Protein AF-X1NAB4-F1 (afdb_monomer)

Mean predicted aligned error: 14.61 Å

Sequence (176 aa):
MEGLAKGVTATNEPQRIECGAPDFLVTKGAPQVGYMEAKDVGKSLDEAEKSEQLKRYLGSLPNIILTDYLEFRWYVDGEHRFSARLGTPTKDGKIKRDKAGVQAVVDLLNDFLAHKAEAVGTPRELAKRMARLAHRLRDLVTSAIQKELNLPSLGNLYKAFCDTLVPDLTTEQFAD

Organism: NCBI:txid412755

Nearest PDB structures (foldseek):
  7lo5-assembly1_B  TM=5.561E-01  e=8.176E-06  Deinococcus wulumuqiensis
  7lo5-assembly1_D  TM=5.083E-01  e=3.200E-05  Deinococcus wulumuqiensis
  3noy-assembly2_D  TM=3.674E-01  e=2.720E+00  Aquifex aeolicus
  8wjl-assembly1_B  TM=2.187E-01  e=9.404E+00  Saccharomyces cerevisiae S288C

Structure (mmCIF, N/CA/C/O backbone):
data_AF-X1NAB4-F1
#
_entry.id   AF-X1NAB4-F1
#
loop_
_atom_site.group_PDB
_atom_site.id
_atom_site.type_symbol
_atom_site.label_atom_id
_atom_site.label_alt_id
_atom_site.label_comp_id
_atom_site.label_asym_id
_atom_site.label_entity_id
_atom_site.label_seq_id
_atom_site.pdbx_PDB_ins_code
_atom_site.Cartn_x
_atom_site.Cartn_y
_atom_site.Cartn_z
_atom_site.occupancy
_atom_site.B_iso_or_equiv
_atom_site.auth_seq_id
_atom_site.auth_comp_id
_atom_site.auth_asym_id
_atom_site.auth_atom_id
_atom_site.pdbx_PDB_model_num
ATOM 1 N N . MET A 1 1 ? -3.762 -7.928 -12.209 1.00 64.88 1 MET A N 1
ATOM 2 C CA . MET A 1 1 ? -4.372 -8.098 -10.875 1.00 64.88 1 MET A CA 1
ATOM 3 C C . MET A 1 1 ? -5.738 -8.770 -10.966 1.00 64.88 1 MET A C 1
ATOM 5 O O . MET A 1 1 ? -5.881 -9.844 -10.409 1.00 64.88 1 MET A O 1
ATOM 9 N N . GLU A 1 2 ? -6.707 -8.221 -11.704 1.00 68.44 2 GLU A N 1
ATOM 10 C CA . GLU A 1 2 ? -8.076 -8.783 -11.790 1.00 68.44 2 GLU A CA 1
ATOM 11 C C . GLU A 1 2 ? -8.140 -10.222 -12.337 1.00 68.44 2 GLU A C 1
ATOM 13 O O . GLU A 1 2 ? -8.979 -11.013 -11.924 1.00 68.44 2 GLU A O 1
ATOM 18 N N . GLY A 1 3 ? -7.195 -10.611 -13.198 1.00 73.75 3 GLY A N 1
ATOM 19 C CA . GLY A 1 3 ? -7.072 -11.992 -13.682 1.00 73.75 3 GLY A CA 1
ATOM 20 C C . GLY A 1 3 ? -6.493 -13.001 -12.677 1.00 73.75 3 GLY A C 1
ATOM 21 O O . GLY A 1 3 ? -6.453 -14.185 -12.994 1.00 73.75 3 GLY A O 1
ATOM 22 N N . LEU A 1 4 ? -6.022 -12.569 -11.498 1.00 71.12 4 LEU A N 1
ATOM 23 C CA . LEU A 1 4 ? -5.380 -13.455 -10.511 1.00 71.12 4 LEU A CA 1
ATOM 24 C C . LEU A 1 4 ? -6.388 -14.201 -9.630 1.00 71.12 4 LEU A C 1
ATOM 26 O O . LEU A 1 4 ? -6.110 -15.307 -9.175 1.00 71.12 4 LEU A O 1
ATOM 30 N N . ALA A 1 5 ? -7.567 -13.624 -9.388 1.00 73.94 5 ALA A N 1
ATOM 31 C CA . ALA A 1 5 ? -8.610 -14.264 -8.599 1.00 73.94 5 ALA A CA 1
ATOM 32 C C . ALA A 1 5 ? -10.004 -13.785 -9.019 1.00 73.94 5 ALA A C 1
ATOM 34 O O . ALA A 1 5 ? -10.206 -12.623 -9.361 1.00 73.94 5 ALA A O 1
ATOM 35 N N . LYS A 1 6 ? -10.996 -14.681 -8.939 1.00 78.12 6 LYS A N 1
ATOM 36 C CA . LYS A 1 6 ? -12.396 -14.330 -9.218 1.00 78.12 6 LYS A CA 1
ATOM 37 C C . LYS A 1 6 ? -12.897 -13.261 -8.242 1.00 78.12 6 LYS A C 1
ATOM 39 O O . LYS A 1 6 ? -12.665 -13.362 -7.037 1.00 78.12 6 LYS A O 1
ATOM 44 N N . GLY A 1 7 ? -13.634 -12.287 -8.776 1.00 77.75 7 GLY A N 1
ATOM 45 C CA . GLY A 1 7 ? -14.282 -11.226 -8.003 1.00 77.75 7 GLY A CA 1
ATOM 46 C C . GLY A 1 7 ? -13.361 -10.078 -7.590 1.00 77.75 7 GLY A C 1
ATOM 47 O O . GLY A 1 7 ? -13.813 -9.213 -6.849 1.00 77.75 7 GLY A O 1
ATOM 48 N N . VAL A 1 8 ? -12.101 -10.055 -8.035 1.00 79.88 8 VAL A N 1
ATOM 49 C CA . VAL A 1 8 ? -11.207 -8.916 -7.797 1.00 79.88 8 VAL A CA 1
ATOM 50 C C . VAL A 1 8 ? -11.574 -7.767 -8.728 1.00 79.88 8 VAL A C 1
ATOM 52 O O . VAL A 1 8 ? -11.655 -7.974 -9.934 1.00 79.88 8 VAL A O 1
ATOM 55 N N . THR A 1 9 ? -11.759 -6.576 -8.165 1.00 82.38 9 THR A N 1
ATOM 56 C CA . THR A 1 9 ? -11.980 -5.334 -8.919 1.00 82.38 9 THR A CA 1
ATOM 57 C C . THR A 1 9 ? -10.980 -4.287 -8.451 1.00 82.38 9 THR A C 1
ATOM 59 O O . THR A 1 9 ? -10.841 -4.075 -7.242 1.00 82.38 9 THR A O 1
ATOM 62 N N . ALA A 1 10 ? -10.288 -3.647 -9.394 1.00 81.94 10 ALA A N 1
ATOM 63 C CA . ALA A 1 10 ? -9.423 -2.502 -9.129 1.00 81.94 10 ALA A CA 1
ATOM 64 C C . ALA A 1 10 ? -10.102 -1.224 -9.640 1.00 81.94 10 ALA A C 1
ATOM 66 O O . ALA A 1 10 ? -10.124 -0.944 -10.837 1.00 81.94 10 ALA A O 1
ATOM 67 N N . THR A 1 11 ? -10.671 -0.445 -8.725 1.00 81.56 11 THR A N 1
ATOM 68 C CA . THR A 1 11 ? -11.355 0.808 -9.054 1.00 81.56 11 THR A CA 1
ATOM 69 C C . THR A 1 11 ? -10.337 1.941 -9.110 1.00 81.56 11 THR A C 1
ATOM 71 O O . THR A 1 11 ? -9.724 2.246 -8.088 1.00 81.56 11 THR A O 1
ATOM 74 N N . ASN A 1 12 ? -10.165 2.546 -10.288 1.00 72.12 12 ASN A N 1
ATOM 75 C CA . ASN A 1 12 ? -9.338 3.741 -10.481 1.00 72.12 12 ASN A CA 1
ATOM 76 C C . ASN A 1 12 ? -10.066 4.991 -9.962 1.00 72.12 12 ASN A C 1
ATOM 78 O O . ASN A 1 12 ? -11.287 5.075 -10.098 1.00 72.12 12 ASN A O 1
ATOM 82 N N . GLU A 1 13 ? -9.317 5.933 -9.391 1.00 68.38 13 GLU A N 1
ATOM 83 C CA . GLU A 1 13 ? -9.821 7.177 -8.795 1.00 68.38 13 GLU A CA 1
ATOM 84 C C . GLU A 1 13 ? -11.014 6.932 -7.850 1.00 68.38 13 GLU A C 1
ATOM 86 O O . GLU A 1 13 ? -12.122 7.435 -8.071 1.00 68.38 13 GLU A O 1
ATOM 91 N N . PRO A 1 14 ? -10.830 6.131 -6.782 1.00 64.44 14 PRO A N 1
ATOM 92 C CA . PRO A 1 14 ? -11.867 5.964 -5.778 1.00 64.44 14 PRO A CA 1
ATOM 93 C C . PRO A 1 14 ? -12.253 7.324 -5.180 1.00 64.44 14 PRO A C 1
ATOM 95 O O . PRO A 1 14 ? -11.473 8.281 -5.192 1.00 64.44 14 PRO A O 1
ATOM 98 N N . GLN A 1 15 ? -13.462 7.410 -4.617 1.00 65.62 15 GLN A N 1
ATOM 99 C CA . GLN A 1 15 ? -13.863 8.601 -3.866 1.00 65.62 15 GLN A CA 1
ATOM 100 C C . GLN A 1 15 ? -12.765 8.990 -2.869 1.00 65.62 15 GLN A C 1
ATOM 102 O O . GLN A 1 15 ? -12.212 8.130 -2.180 1.00 65.62 15 GLN A O 1
ATOM 107 N N . ARG A 1 16 ? -12.453 10.292 -2.806 1.00 63.31 16 ARG A N 1
ATOM 108 C CA . ARG A 1 16 ? -11.475 10.829 -1.854 1.00 63.31 16 ARG A CA 1
ATOM 109 C C . ARG A 1 16 ? -11.811 10.351 -0.445 1.00 63.31 16 ARG A C 1
ATOM 111 O O . ARG A 1 16 ? -12.925 10.553 0.032 1.00 63.31 16 ARG A O 1
ATOM 118 N N . ILE A 1 17 ? -10.819 9.768 0.210 1.00 64.00 17 ILE A N 1
ATOM 119 C CA . ILE A 1 17 ? -10.857 9.374 1.614 1.00 64.00 17 ILE A CA 1
ATOM 120 C C . ILE A 1 17 ? -10.132 10.428 2.459 1.00 64.00 17 ILE A C 1
ATOM 122 O O . ILE A 1 17 ? -9.409 11.279 1.939 1.00 64.00 17 ILE A O 1
ATOM 126 N N . GLU A 1 18 ? -10.312 10.383 3.776 1.00 54.41 18 GLU A N 1
ATOM 127 C CA . GLU A 1 18 ? -9.788 11.394 4.709 1.00 54.41 18 GLU A CA 1
ATOM 128 C C . GLU A 1 18 ? -8.264 11.589 4.593 1.00 54.41 18 GLU A C 1
ATOM 130 O O . GLU A 1 18 ? -7.754 12.706 4.669 1.00 54.41 18 GLU A O 1
ATOM 135 N N . CYS A 1 19 ? -7.524 10.514 4.309 1.00 57.28 19 CYS A N 1
ATOM 136 C CA . CYS A 1 19 ? -6.078 10.572 4.126 1.00 57.28 19 CYS A CA 1
ATOM 137 C C . CYS A 1 19 ? -5.634 10.923 2.690 1.00 57.28 19 CYS A C 1
ATOM 139 O O . CYS A 1 19 ? -4.431 11.016 2.451 1.00 57.28 19 CYS A O 1
ATOM 141 N N . GLY A 1 20 ? -6.539 11.137 1.729 1.00 66.19 20 GLY A N 1
ATOM 142 C CA . GLY A 1 20 ? -6.239 11.515 0.338 1.00 66.19 20 GLY A CA 1
ATOM 143 C C . GLY A 1 20 ? -7.004 10.693 -0.706 1.00 66.19 20 GLY A C 1
ATOM 144 O O . GLY A 1 20 ? -8.071 10.165 -0.429 1.00 66.19 20 GLY A O 1
ATOM 145 N N . ALA A 1 21 ? -6.478 10.589 -1.923 1.00 72.69 21 ALA A N 1
ATOM 146 C CA . ALA A 1 21 ? -7.020 9.719 -2.970 1.00 72.69 21 ALA A CA 1
ATOM 147 C C . ALA A 1 21 ? -5.886 8.828 -3.477 1.00 72.69 21 ALA A C 1
ATOM 149 O O . ALA A 1 21 ? -5.062 9.308 -4.255 1.00 72.69 21 ALA A O 1
ATOM 150 N N . PRO A 1 22 ? -5.770 7.589 -2.974 1.00 77.12 22 PRO A N 1
ATOM 151 C CA . PRO A 1 22 ? -4.936 6.582 -3.614 1.00 77.12 22 PRO A CA 1
ATOM 152 C C . PRO A 1 22 ? -5.442 6.331 -5.034 1.00 77.12 22 PRO A C 1
ATOM 154 O O . PRO A 1 22 ? -6.653 6.374 -5.253 1.00 77.12 22 PRO A O 1
ATOM 157 N N . ASP A 1 23 ? -4.543 6.034 -5.969 1.00 77.50 23 ASP A N 1
ATOM 158 C CA . ASP A 1 23 ? -4.923 5.836 -7.375 1.00 77.50 23 ASP A CA 1
ATOM 159 C C . ASP A 1 23 ? -5.906 4.673 -7.561 1.00 77.50 23 ASP A C 1
ATOM 161 O O . ASP A 1 23 ? -6.827 4.759 -8.372 1.00 77.50 23 ASP A O 1
ATOM 165 N N . PHE A 1 24 ? -5.756 3.595 -6.779 1.00 81.38 24 PHE A N 1
ATOM 166 C CA . PHE A 1 24 ? -6.628 2.427 -6.872 1.00 81.38 24 PHE A CA 1
ATOM 167 C C . PHE A 1 24 ? -7.165 1.962 -5.520 1.00 81.38 24 PHE A C 1
ATOM 169 O O . PHE A 1 24 ? -6.430 1.828 -4.538 1.00 81.38 24 PHE A O 1
ATOM 176 N N . LEU A 1 25 ? -8.446 1.594 -5.512 1.00 83.12 25 LEU A N 1
ATOM 177 C CA . LEU A 1 25 ? -9.072 0.772 -4.478 1.00 83.12 25 LEU A CA 1
ATOM 178 C C . LEU A 1 25 ? -9.220 -0.661 -4.996 1.00 83.12 25 LEU A C 1
ATOM 180 O O . LEU A 1 25 ? -9.846 -0.887 -6.030 1.00 83.12 25 LEU A O 1
ATOM 184 N N . VAL A 1 26 ? -8.694 -1.635 -4.253 1.00 84.12 26 VAL A N 1
ATOM 185 C CA . VAL A 1 26 ? -8.813 -3.056 -4.595 1.00 84.12 26 VAL A CA 1
ATOM 186 C C . VAL A 1 26 ? -9.847 -3.722 -3.696 1.00 84.12 26 VAL A C 1
ATOM 188 O O . VAL A 1 26 ? -9.764 -3.679 -2.466 1.00 84.12 26 VAL A O 1
ATOM 191 N N . THR A 1 27 ? -10.817 -4.379 -4.322 1.00 82.38 27 THR A N 1
ATOM 192 C CA . THR A 1 27 ? -11.880 -5.147 -3.660 1.00 82.38 27 THR A CA 1
ATOM 193 C C . THR A 1 27 ? -11.887 -6.584 -4.167 1.00 82.38 27 THR A C 1
ATOM 195 O O . THR A 1 27 ? -11.396 -6.864 -5.262 1.00 82.38 27 THR A O 1
ATOM 198 N N . LYS A 1 28 ? -12.427 -7.515 -3.374 1.00 77.19 28 LYS A N 1
ATOM 199 C CA . LYS A 1 28 ? -12.623 -8.916 -3.775 1.00 77.19 28 LYS A CA 1
ATOM 200 C C . LYS A 1 28 ? -14.028 -9.369 -3.395 1.00 77.19 28 LYS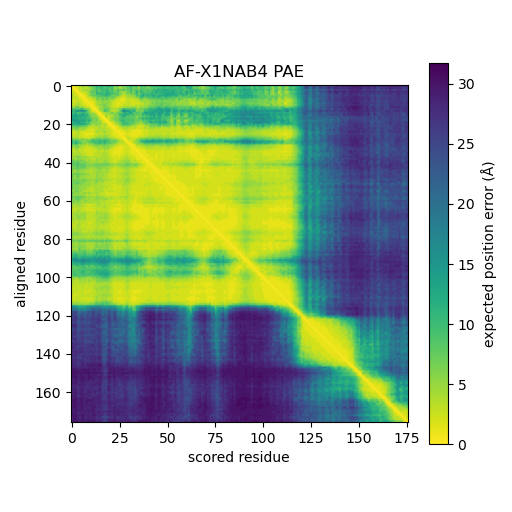 A C 1
ATOM 202 O O . LYS A 1 28 ? -14.256 -9.847 -2.288 1.00 77.19 28 LYS A O 1
ATOM 207 N N . GLY A 1 29 ? -14.976 -9.216 -4.316 1.00 77.56 29 GLY A N 1
ATOM 208 C CA . GLY A 1 29 ? -16.407 -9.290 -4.029 1.00 77.56 29 GLY A CA 1
ATOM 209 C C . GLY A 1 29 ? -16.880 -8.001 -3.356 1.00 77.56 29 GLY A C 1
ATOM 210 O O . GLY A 1 29 ? -16.628 -6.919 -3.867 1.00 77.56 29 GLY A O 1
ATOM 211 N N . ALA A 1 30 ? -17.552 -8.115 -2.209 1.00 62.56 30 ALA A N 1
ATOM 212 C CA . ALA A 1 30 ? -17.952 -6.971 -1.386 1.00 62.56 30 ALA A CA 1
ATOM 213 C C . ALA A 1 30 ? -16.843 -6.386 -0.474 1.00 62.56 30 ALA A C 1
AT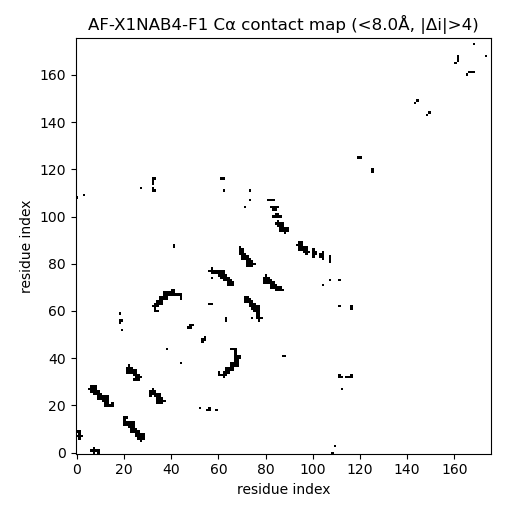OM 215 O O . ALA A 1 30 ? -16.819 -5.167 -0.311 1.00 62.56 30 ALA A O 1
ATOM 216 N N . PRO A 1 31 ? -15.944 -7.177 0.155 1.00 74.50 31 PRO A N 1
ATOM 217 C CA . PRO A 1 31 ? -14.950 -6.614 1.064 1.00 74.50 31 PRO A CA 1
ATOM 218 C C . PRO A 1 31 ? -13.829 -5.874 0.329 1.00 74.50 31 PRO A C 1
ATOM 220 O O . PRO A 1 31 ? -13.316 -6.309 -0.710 1.00 74.50 31 PRO A O 1
ATOM 223 N N . GLN A 1 32 ? -13.404 -4.777 0.948 1.00 81.50 32 GLN A N 1
ATOM 224 C CA . GLN A 1 32 ? -12.182 -4.072 0.605 1.00 81.50 32 GLN A CA 1
ATOM 225 C C . GLN A 1 32 ? -10.954 -4.901 0.997 1.00 81.50 32 GLN A C 1
ATOM 227 O O . GLN A 1 32 ? -10.869 -5.413 2.112 1.00 81.50 32 GLN A O 1
ATOM 232 N N . VAL A 1 33 ? -9.998 -5.002 0.074 1.00 84.19 33 VAL A N 1
ATOM 233 C CA . VAL A 1 33 ? -8.715 -5.687 0.279 1.00 84.19 33 VAL A CA 1
ATOM 234 C C . VAL A 1 33 ? -7.639 -4.689 0.694 1.00 84.19 33 VAL A C 1
ATOM 236 O O . VAL A 1 33 ? -6.928 -4.913 1.669 1.00 84.19 33 VAL A O 1
ATOM 239 N N . GLY A 1 34 ? -7.516 -3.579 -0.032 1.00 88.12 34 GLY A N 1
ATOM 240 C CA . GLY A 1 34 ? -6.460 -2.596 0.187 1.00 88.12 34 GLY A CA 1
ATOM 241 C C . GLY A 1 34 ? -6.416 -1.550 -0.917 1.00 88.12 34 GLY A C 1
ATOM 242 O O . GLY A 1 34 ? -7.333 -1.458 -1.733 1.00 88.12 34 GLY A O 1
ATOM 243 N N . TYR A 1 35 ? -5.342 -0.772 -0.941 1.00 90.06 35 TYR A N 1
ATOM 244 C CA . TYR A 1 35 ? -5.140 0.310 -1.904 1.00 90.06 35 TYR A CA 1
ATOM 245 C C . TYR A 1 35 ? -3.875 0.100 -2.729 1.00 90.06 35 TYR A C 1
ATOM 247 O O . TYR A 1 35 ? -2.967 -0.628 -2.320 1.00 90.06 35 TYR A O 1
ATOM 255 N N . MET A 1 36 ? -3.791 0.779 -3.870 1.00 89.56 36 MET A N 1
ATOM 256 C CA . MET A 1 36 ? -2.534 0.932 -4.593 1.00 89.56 36 MET A CA 1
ATOM 257 C C . MET A 1 36 ? -2.287 2.395 -4.930 1.00 89.56 36 MET A C 1
ATOM 259 O O . MET A 1 36 ? -3.199 3.102 -5.352 1.00 89.56 36 MET A O 1
ATOM 263 N N . GLU A 1 37 ? -1.039 2.810 -4.769 1.00 91.94 37 GLU A N 1
ATOM 264 C CA . GLU A 1 37 ? -0.524 4.102 -5.205 1.00 91.94 37 GLU A CA 1
ATOM 265 C C . GLU A 1 37 ? 0.497 3.852 -6.316 1.00 91.94 37 GLU A C 1
ATOM 267 O O . GLU A 1 37 ? 1.477 3.124 -6.116 1.00 91.94 37 GLU A O 1
ATOM 272 N N . ALA A 1 38 ? 0.268 4.443 -7.483 1.00 88.44 38 ALA A N 1
ATOM 273 C CA . ALA A 1 38 ? 1.093 4.269 -8.662 1.00 88.44 38 ALA A CA 1
ATOM 274 C C . ALA A 1 38 ? 1.875 5.550 -8.983 1.00 88.44 38 ALA A C 1
ATOM 276 O O . ALA A 1 38 ? 1.382 6.671 -8.911 1.00 88.44 38 ALA A O 1
ATOM 277 N N . LYS A 1 39 ? 3.136 5.389 -9.368 1.00 90.44 39 LYS A N 1
ATOM 278 C CA . LYS A 1 39 ? 3.971 6.452 -9.930 1.00 90.44 39 LYS A CA 1
ATOM 279 C C . LYS A 1 39 ? 4.231 6.162 -11.403 1.00 90.44 39 LYS A C 1
ATOM 281 O O . LYS A 1 39 ? 4.025 5.042 -11.871 1.00 90.44 39 LYS A O 1
ATOM 286 N N . ASP A 1 40 ? 4.693 7.173 -12.137 1.00 83.75 40 ASP A N 1
ATOM 287 C CA . ASP A 1 40 ? 5.090 6.971 -13.531 1.00 83.75 40 ASP A CA 1
ATOM 288 C C . ASP A 1 40 ? 6.187 5.906 -13.633 1.00 83.75 40 ASP A C 1
ATOM 290 O O . ASP A 1 40 ? 7.040 5.781 -12.751 1.00 83.75 40 ASP A O 1
ATOM 294 N N . VAL A 1 41 ? 6.194 5.176 -14.746 1.00 83.56 41 VAL A N 1
ATOM 295 C CA . VAL A 1 41 ? 7.150 4.093 -14.994 1.00 83.56 41 VAL A CA 1
ATOM 296 C C . VAL A 1 41 ? 8.594 4.561 -14.816 1.00 83.56 41 VAL A C 1
ATOM 298 O O . VAL A 1 41 ? 9.038 5.499 -15.479 1.00 83.56 41 VAL A O 1
ATOM 301 N N . GLY A 1 42 ? 9.348 3.877 -13.951 1.00 74.81 42 GLY A N 1
ATOM 302 C CA . GLY A 1 42 ? 10.756 4.171 -13.689 1.00 74.81 42 GLY A CA 1
ATOM 303 C C . GLY A 1 42 ? 11.003 5.343 -12.735 1.00 74.81 42 GLY A C 1
ATOM 304 O O . GLY A 1 42 ? 12.159 5.733 -12.557 1.00 74.81 42 GLY A O 1
ATOM 305 N N . LYS A 1 43 ? 9.961 5.918 -12.118 1.00 87.12 43 LYS A N 1
ATOM 306 C CA . LYS A 1 43 ? 10.127 6.870 -11.011 1.00 87.12 43 LYS A CA 1
ATOM 307 C C . LYS A 1 43 ? 10.686 6.167 -9.776 1.00 87.12 43 LYS A C 1
ATOM 309 O O . LYS A 1 43 ? 10.372 5.017 -9.489 1.00 87.12 43 LYS A O 1
ATOM 314 N N . SER A 1 44 ? 11.498 6.893 -9.011 1.00 92.62 44 SER A N 1
ATOM 315 C CA . SER A 1 44 ? 12.101 6.368 -7.787 1.00 92.62 44 SER A CA 1
ATOM 316 C C . SER A 1 44 ? 11.048 6.150 -6.699 1.00 92.62 44 SER A C 1
ATOM 318 O O . SER A 1 44 ? 10.481 7.107 -6.164 1.00 92.62 44 SER A O 1
ATOM 320 N N . LEU A 1 45 ? 10.822 4.887 -6.331 1.00 94.19 45 LEU A N 1
ATOM 321 C CA . LEU A 1 45 ? 9.966 4.544 -5.196 1.00 94.19 45 LEU A CA 1
ATOM 322 C C . LEU A 1 45 ? 10.589 4.961 -3.856 1.00 94.19 45 LEU A C 1
ATOM 324 O O . LEU A 1 45 ? 9.859 5.343 -2.947 1.00 94.19 45 LEU A O 1
ATOM 328 N N . ASP A 1 46 ? 11.921 5.007 -3.759 1.00 95.38 46 ASP A N 1
ATOM 329 C CA . ASP A 1 46 ? 12.628 5.484 -2.560 1.00 95.38 46 ASP A CA 1
ATOM 330 C C . ASP A 1 46 ? 12.389 6.979 -2.299 1.00 95.38 46 ASP A C 1
ATOM 332 O O . ASP A 1 46 ? 12.386 7.442 -1.157 1.00 95.38 46 ASP A O 1
ATOM 336 N N . GLU A 1 47 ? 12.218 7.769 -3.361 1.00 94.50 47 GLU A N 1
ATOM 337 C CA . GLU A 1 47 ? 11.821 9.175 -3.242 1.00 94.50 47 GLU A CA 1
ATOM 338 C C . GLU A 1 47 ? 10.334 9.294 -2.911 1.00 94.50 47 GLU A C 1
ATOM 340 O O . GLU A 1 47 ? 9.958 10.098 -2.054 1.00 94.50 47 GLU A O 1
ATOM 345 N N . ALA A 1 48 ? 9.494 8.464 -3.537 1.00 93.31 48 ALA A N 1
ATOM 346 C CA . ALA A 1 48 ? 8.063 8.437 -3.262 1.00 93.31 48 ALA A CA 1
ATOM 347 C C . ALA A 1 48 ? 7.772 8.116 -1.785 1.00 93.31 48 ALA A C 1
ATOM 349 O O . ALA A 1 48 ? 6.945 8.797 -1.179 1.00 93.31 48 ALA A O 1
ATOM 350 N N . GLU A 1 49 ? 8.482 7.159 -1.175 1.00 93.31 49 GLU A N 1
ATOM 351 C CA . GLU A 1 49 ? 8.381 6.796 0.256 1.00 93.31 49 GLU A CA 1
ATOM 352 C C . GLU A 1 49 ? 8.636 7.965 1.205 1.00 93.31 49 GLU A C 1
ATOM 354 O O . GLU A 1 49 ? 8.053 8.042 2.287 1.00 93.31 49 GLU A O 1
ATOM 359 N N . LYS A 1 50 ? 9.482 8.912 0.797 1.00 92.00 50 LYS A N 1
ATOM 360 C CA . LYS A 1 50 ? 9.817 10.086 1.609 1.00 92.00 50 LYS A CA 1
ATOM 361 C C . LYS A 1 50 ? 8.774 11.193 1.498 1.00 92.00 50 LYS A C 1
ATOM 363 O O . LYS A 1 50 ? 8.824 12.133 2.293 1.00 92.00 50 LYS A O 1
ATOM 368 N N . SER A 1 51 ? 7.850 11.098 0.542 1.00 91.31 51 SER A N 1
ATOM 369 C CA . SER A 1 51 ? 6.808 12.100 0.338 1.00 91.31 51 SER A CA 1
ATOM 370 C C . SER A 1 51 ? 5.814 12.135 1.502 1.00 91.31 51 SER A C 1
ATOM 372 O O . SER A 1 51 ? 5.441 11.108 2.069 1.00 91.31 51 SER A O 1
ATOM 374 N N . GLU A 1 52 ? 5.322 13.331 1.829 1.00 87.06 52 GLU A N 1
ATOM 375 C CA . GLU A 1 52 ? 4.291 13.508 2.862 1.00 87.06 52 GLU A CA 1
ATOM 376 C C . GLU A 1 52 ? 2.974 12.807 2.500 1.00 87.06 52 GLU A C 1
ATOM 378 O O . GLU A 1 52 ? 2.231 12.374 3.379 1.00 87.06 52 GLU A O 1
ATOM 383 N N . GLN A 1 53 ? 2.693 12.652 1.203 1.00 85.56 53 GLN A N 1
ATOM 384 C CA . GLN A 1 53 ? 1.556 11.871 0.723 1.00 85.56 53 GLN A CA 1
ATOM 385 C C . GLN A 1 53 ? 1.685 10.405 1.146 1.00 85.56 53 GLN A C 1
ATOM 387 O O . GLN A 1 53 ? 0.776 9.876 1.784 1.00 85.56 53 GLN A O 1
ATOM 392 N N . LEU A 1 54 ? 2.813 9.762 0.832 1.00 89.81 54 LEU A N 1
ATOM 393 C CA . LEU A 1 54 ? 2.966 8.340 1.109 1.00 89.81 54 LEU A CA 1
ATOM 394 C C . LEU A 1 54 ? 3.120 8.061 2.606 1.00 89.81 54 LEU A C 1
ATOM 396 O O . LEU A 1 54 ? 2.516 7.115 3.098 1.00 89.81 54 LEU A O 1
ATOM 400 N N . LYS A 1 55 ? 3.808 8.923 3.367 1.00 86.56 55 LYS A N 1
ATOM 401 C CA . LYS A 1 55 ? 3.831 8.824 4.839 1.00 86.56 55 LYS A CA 1
ATOM 402 C C . LYS A 1 55 ? 2.425 8.844 5.439 1.00 86.56 55 LYS A C 1
ATOM 404 O O . LYS A 1 55 ? 2.122 8.056 6.332 1.00 86.56 55 LYS A O 1
ATOM 409 N N . ARG A 1 56 ? 1.548 9.718 4.932 1.00 82.88 56 ARG A N 1
ATOM 410 C CA . ARG A 1 56 ? 0.152 9.805 5.378 1.00 82.88 56 ARG A CA 1
ATOM 411 C C . ARG A 1 56 ? -0.638 8.542 5.034 1.00 82.88 56 ARG A C 1
ATOM 413 O O . ARG A 1 56 ? -1.389 8.062 5.880 1.00 82.88 56 ARG A O 1
ATOM 420 N N . TYR A 1 57 ? -0.448 7.984 3.839 1.00 83.00 57 TYR A N 1
ATOM 421 C CA . TYR A 1 57 ? -1.067 6.715 3.450 1.00 83.00 57 TYR A CA 1
ATOM 422 C C . TYR A 1 57 ? -0.578 5.549 4.306 1.00 83.00 57 TYR A C 1
ATOM 424 O O . TYR A 1 57 ? -1.406 4.839 4.862 1.00 83.00 57 TYR A O 1
ATOM 432 N N . LEU A 1 58 ? 0.732 5.396 4.498 1.00 84.19 58 LEU A N 1
ATOM 433 C CA . LEU A 1 58 ? 1.299 4.343 5.348 1.00 84.19 58 LEU A CA 1
ATOM 434 C C . LEU A 1 58 ? 0.825 4.451 6.806 1.00 84.19 58 LEU A C 1
ATOM 436 O O . LEU A 1 58 ? 0.658 3.436 7.470 1.00 84.19 58 LEU A O 1
ATOM 440 N N . GLY A 1 59 ? 0.559 5.665 7.298 1.00 77.25 59 GLY A N 1
ATOM 441 C CA . GLY A 1 59 ? 0.010 5.879 8.639 1.00 77.25 59 GLY A CA 1
ATOM 442 C C . GLY A 1 59 ? -1.498 5.630 8.782 1.00 77.25 59 GLY A C 1
ATOM 443 O O . GLY A 1 59 ? -1.969 5.493 9.909 1.00 77.25 59 GLY A O 1
ATOM 444 N N . SER A 1 60 ? -2.254 5.590 7.679 1.00 76.50 60 SER A N 1
ATOM 445 C CA . SER A 1 60 ? -3.731 5.573 7.7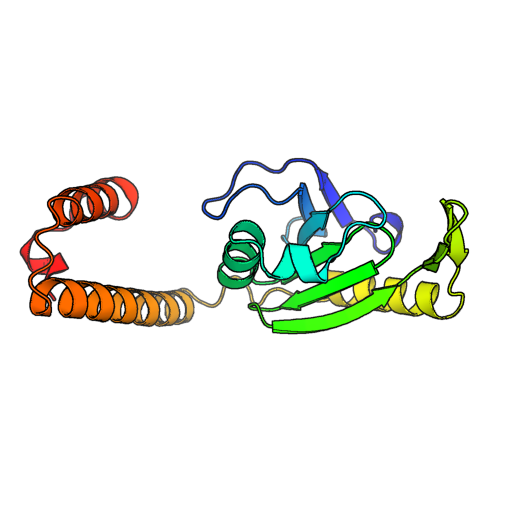05 1.00 76.50 60 SER A CA 1
ATOM 446 C C . SER A 1 60 ? -4.345 4.335 7.050 1.00 76.50 60 SER A C 1
ATOM 448 O O . SER A 1 60 ? -5.474 3.967 7.365 1.00 76.50 60 SER A O 1
ATOM 450 N N . LEU A 1 61 ? -3.630 3.703 6.118 1.00 81.06 61 LEU A N 1
ATOM 451 C CA . LEU A 1 61 ? -4.131 2.608 5.300 1.00 81.06 61 LEU A CA 1
ATOM 452 C C . LEU A 1 61 ? -3.523 1.284 5.777 1.00 81.06 61 LEU A C 1
ATOM 454 O O . LEU A 1 61 ? -2.302 1.132 5.747 1.00 81.06 61 LEU A O 1
ATOM 458 N N . PRO A 1 62 ? -4.348 0.304 6.189 1.00 83.19 62 PRO A N 1
ATOM 459 C CA . PRO A 1 62 ? -3.850 -0.933 6.788 1.00 83.19 62 PRO A CA 1
ATOM 460 C C . PRO A 1 62 ? -3.180 -1.866 5.774 1.00 83.19 62 PRO A C 1
ATOM 462 O O . PRO A 1 62 ? -2.405 -2.725 6.171 1.00 83.19 62 PRO A O 1
ATOM 465 N N . ASN A 1 63 ? -3.471 -1.715 4.479 1.00 89.56 63 ASN A N 1
ATOM 466 C CA . ASN A 1 63 ? -2.949 -2.570 3.419 1.00 89.56 63 ASN A CA 1
ATOM 467 C C . ASN A 1 63 ? -2.777 -1.758 2.124 1.00 89.56 63 ASN A C 1
ATOM 469 O O . ASN A 1 63 ? -3.772 -1.326 1.529 1.00 89.56 63 ASN A O 1
ATOM 473 N N . ILE A 1 64 ? -1.534 -1.520 1.697 1.00 93.69 64 ILE A N 1
ATOM 474 C CA . ILE A 1 64 ? -1.216 -0.692 0.523 1.00 93.69 64 ILE A CA 1
ATOM 475 C C . ILE A 1 64 ? -0.046 -1.259 -0.283 1.00 93.69 64 ILE A C 1
ATOM 477 O O . ILE A 1 64 ? 0.946 -1.729 0.273 1.00 93.69 64 ILE A O 1
ATOM 481 N N . ILE A 1 65 ? -0.145 -1.166 -1.608 1.00 95.62 65 ILE A N 1
ATOM 482 C CA . ILE A 1 65 ? 0.978 -1.363 -2.528 1.00 95.62 65 ILE A CA 1
ATOM 483 C C . ILE A 1 65 ? 1.412 -0.017 -3.113 1.00 95.62 65 ILE A C 1
ATOM 485 O O . ILE A 1 65 ? 0.591 0.724 -3.646 1.00 95.62 65 ILE A O 1
ATOM 489 N N . LEU A 1 66 ? 2.712 0.261 -3.075 1.00 96.81 66 LEU A N 1
ATOM 490 C CA . LEU A 1 66 ? 3.352 1.306 -3.871 1.00 96.81 66 LEU A CA 1
ATOM 491 C C . LEU A 1 66 ? 3.966 0.675 -5.122 1.00 96.81 66 LEU A C 1
ATOM 493 O O . LEU A 1 66 ? 4.652 -0.345 -5.022 1.00 96.81 66 LEU A O 1
ATOM 497 N N . THR A 1 67 ? 3.767 1.281 -6.291 1.00 94.06 67 THR A N 1
ATOM 498 C CA . THR A 1 67 ? 4.349 0.764 -7.534 1.00 94.06 67 THR A CA 1
ATOM 499 C C . THR A 1 67 ? 4.707 1.853 -8.540 1.00 94.06 67 THR A C 1
ATOM 501 O O . THR A 1 67 ? 4.074 2.898 -8.579 1.00 94.06 67 THR A O 1
ATOM 504 N N . ASP A 1 68 ? 5.710 1.604 -9.380 1.00 88.62 68 ASP A N 1
ATOM 505 C CA . ASP A 1 68 ? 5.987 2.355 -10.616 1.00 88.62 68 ASP A CA 1
ATOM 506 C C . ASP A 1 68 ? 5.638 1.509 -11.860 1.00 88.62 68 ASP A C 1
ATOM 508 O O . ASP A 1 68 ? 6.227 1.659 -12.928 1.00 88.62 68 ASP A O 1
ATOM 512 N N . TYR A 1 69 ? 4.726 0.544 -11.706 1.00 87.75 69 TYR A N 1
ATOM 513 C CA . TYR A 1 69 ? 4.379 -0.513 -12.666 1.00 87.75 69 TYR A CA 1
ATOM 514 C C . TYR A 1 69 ? 5.471 -1.557 -12.944 1.00 87.75 69 TYR A C 1
ATOM 516 O O . TYR A 1 69 ? 5.178 -2.573 -13.581 1.00 87.75 69 TYR A O 1
ATOM 524 N N . LEU A 1 70 ? 6.708 -1.361 -12.478 1.00 87.25 70 LEU A N 1
ATOM 525 C CA . LEU A 1 70 ? 7.793 -2.333 -12.620 1.00 87.25 70 LEU A CA 1
ATOM 526 C C . LEU A 1 70 ? 8.154 -2.961 -11.283 1.00 87.25 70 LEU A C 1
ATOM 528 O O . LEU A 1 70 ? 8.279 -4.179 -11.206 1.00 87.25 70 LEU A O 1
ATOM 532 N N . GLU A 1 71 ? 8.315 -2.154 -10.246 1.00 93.50 71 GLU A N 1
ATOM 533 C CA . GLU A 1 71 ? 8.512 -2.557 -8.863 1.00 93.50 71 GLU A CA 1
ATOM 534 C C . GLU A 1 71 ? 7.206 -2.431 -8.082 1.00 93.50 71 GLU A C 1
ATOM 536 O O . GLU A 1 71 ? 6.425 -1.503 -8.277 1.00 93.50 71 GLU A O 1
ATOM 541 N N . PHE A 1 72 ? 6.979 -3.379 -7.183 1.00 93.88 72 PHE A N 1
ATOM 542 C CA . PHE A 1 72 ? 5.844 -3.427 -6.278 1.00 93.88 72 PHE A CA 1
ATOM 543 C C . PHE A 1 72 ? 6.400 -3.557 -4.870 1.00 93.88 72 PHE A C 1
ATOM 545 O O . PHE A 1 72 ? 7.145 -4.498 -4.599 1.00 93.88 72 PHE A O 1
ATOM 552 N N . ARG A 1 73 ? 6.045 -2.623 -3.989 1.00 97.75 73 ARG A N 1
ATOM 553 C CA . ARG A 1 73 ? 6.372 -2.659 -2.562 1.00 97.75 73 ARG A CA 1
ATOM 554 C C . ARG A 1 73 ? 5.083 -2.767 -1.776 1.00 97.75 73 ARG A C 1
ATOM 556 O O . ARG A 1 73 ? 4.201 -1.924 -1.922 1.00 97.75 73 ARG A O 1
ATOM 563 N N . TRP A 1 74 ? 4.963 -3.813 -0.976 1.00 95.88 74 TRP A N 1
ATOM 564 C CA . TRP A 1 74 ? 3.769 -4.082 -0.192 1.00 95.88 74 TRP A CA 1
ATOM 565 C C . TRP A 1 74 ? 3.978 -3.694 1.269 1.00 95.88 74 TRP A C 1
ATOM 567 O O . TRP A 1 74 ? 4.979 -4.084 1.875 1.00 95.88 74 TRP A O 1
ATOM 577 N N . TYR A 1 75 ? 3.019 -2.956 1.830 1.00 93.56 75 TYR A N 1
ATOM 578 C CA . TYR A 1 75 ? 3.009 -2.527 3.222 1.00 93.56 75 TYR A CA 1
ATOM 579 C C . TYR A 1 75 ? 1.714 -2.940 3.913 1.00 93.56 75 TYR A C 1
ATOM 581 O O . TYR A 1 75 ? 0.625 -2.846 3.336 1.00 93.56 75 TYR A O 1
ATOM 589 N N . VAL A 1 76 ? 1.845 -3.344 5.174 1.00 86.44 76 VAL A N 1
ATOM 590 C CA . VAL A 1 76 ? 0.732 -3.678 6.069 1.00 86.44 76 VAL A CA 1
ATOM 591 C C . VAL A 1 76 ? 0.926 -2.920 7.375 1.00 86.44 76 VAL A C 1
ATOM 593 O O . VAL A 1 76 ? 2.014 -2.959 7.940 1.00 86.44 76 VAL A O 1
ATOM 596 N N . ASP A 1 77 ? -0.106 -2.201 7.826 1.00 83.88 77 ASP A N 1
ATOM 597 C CA . ASP A 1 77 ? -0.059 -1.319 9.006 1.00 83.88 77 ASP A CA 1
ATOM 598 C C . ASP A 1 77 ? 1.150 -0.352 8.999 1.00 83.88 77 ASP A C 1
ATOM 600 O O . ASP A 1 77 ? 1.750 -0.052 10.030 1.00 83.88 77 ASP A O 1
ATOM 604 N N . GLY A 1 78 ? 1.524 0.131 7.810 1.00 82.38 78 GLY A N 1
ATOM 605 C CA . GLY A 1 78 ? 2.655 1.042 7.612 1.00 82.38 78 GLY A CA 1
ATOM 606 C C . GLY A 1 78 ? 4.036 0.379 7.596 1.00 82.38 78 GLY A C 1
ATOM 607 O O . GLY A 1 78 ? 5.023 1.060 7.319 1.00 82.38 78 GLY A O 1
ATOM 608 N N . GLU A 1 79 ? 4.131 -0.931 7.831 1.00 85.75 79 GLU A N 1
ATOM 609 C CA . GLU A 1 79 ? 5.385 -1.679 7.763 1.00 85.75 79 GLU A CA 1
ATOM 610 C C . GLU A 1 79 ? 5.597 -2.297 6.384 1.00 85.75 79 GLU A C 1
ATOM 612 O O . GLU A 1 79 ? 4.707 -2.943 5.828 1.00 85.75 79 GLU A O 1
ATOM 617 N N . HIS A 1 80 ? 6.808 -2.144 5.845 1.00 91.31 80 HIS A N 1
ATOM 618 C CA . HIS A 1 80 ? 7.215 -2.813 4.612 1.00 91.31 80 HIS A CA 1
ATOM 619 C C . HIS A 1 80 ? 7.280 -4.329 4.825 1.00 91.31 80 HIS A C 1
ATOM 621 O O . HIS A 1 80 ? 7.913 -4.806 5.766 1.00 91.31 80 HIS A O 1
ATOM 627 N N . ARG A 1 81 ? 6.606 -5.089 3.958 1.00 89.75 81 ARG A N 1
ATOM 628 C CA . ARG A 1 81 ? 6.546 -6.554 4.028 1.00 89.75 81 ARG A CA 1
ATOM 629 C C . ARG A 1 81 ? 7.453 -7.202 3.002 1.00 89.75 81 ARG A C 1
ATOM 631 O O . ARG A 1 81 ? 8.295 -8.028 3.340 1.00 89.75 81 ARG A O 1
ATOM 638 N N . PHE A 1 82 ? 7.235 -6.860 1.739 1.00 87.88 82 PHE A N 1
ATOM 639 C CA . PHE A 1 82 ? 7.902 -7.511 0.626 1.00 87.88 82 PHE A CA 1
ATOM 640 C C . PHE A 1 82 ? 7.972 -6.583 -0.584 1.00 87.88 82 PHE A C 1
ATOM 642 O O . PHE A 1 82 ? 7.091 -5.743 -0.786 1.00 87.88 82 PHE A O 1
ATOM 649 N N . SER A 1 83 ? 9.011 -6.760 -1.398 1.00 94.38 83 SER A N 1
ATOM 650 C CA . SER A 1 83 ? 9.150 -6.086 -2.686 1.00 94.38 83 SER A CA 1
ATOM 651 C C . SER A 1 83 ? 9.456 -7.091 -3.781 1.00 94.38 83 SER A C 1
ATOM 653 O O . SER A 1 83 ? 10.262 -7.999 -3.590 1.00 94.38 83 SER A O 1
ATOM 655 N N . ALA A 1 84 ? 8.872 -6.880 -4.953 1.00 89.75 84 ALA A N 1
ATOM 656 C CA . ALA A 1 84 ? 9.166 -7.659 -6.147 1.00 89.75 84 ALA A CA 1
ATOM 657 C C . ALA A 1 84 ? 9.190 -6.754 -7.382 1.00 89.75 84 ALA A C 1
ATOM 659 O O . ALA A 1 84 ? 8.563 -5.695 -7.400 1.00 89.75 84 ALA A O 1
ATOM 660 N N . ARG A 1 85 ? 9.924 -7.156 -8.427 1.00 91.50 85 ARG A N 1
ATOM 661 C CA . ARG A 1 85 ? 10.107 -6.337 -9.631 1.00 91.50 85 ARG A CA 1
ATOM 662 C C . ARG A 1 85 ? 9.978 -7.168 -10.905 1.00 91.50 85 ARG A C 1
ATOM 664 O O . ARG A 1 85 ? 10.599 -8.211 -11.024 1.00 91.50 85 ARG A O 1
ATOM 671 N N . LEU A 1 86 ? 9.227 -6.681 -11.889 1.00 85.19 86 LEU A N 1
ATOM 672 C CA . LEU A 1 86 ? 9.064 -7.299 -13.213 1.00 85.19 86 LEU A CA 1
ATOM 673 C C . LEU A 1 86 ? 10.282 -7.096 -14.125 1.00 85.19 86 LEU A C 1
ATOM 675 O O . LEU A 1 86 ? 10.524 -7.864 -15.058 1.00 85.19 86 LEU A O 1
ATOM 679 N N . GLY A 1 87 ? 11.035 -6.027 -13.897 1.00 84.75 87 GLY A N 1
ATOM 680 C CA . GLY A 1 87 ? 12.235 -5.695 -14.648 1.00 84.75 87 GLY A CA 1
ATOM 681 C C . GLY A 1 87 ? 12.758 -4.308 -14.311 1.00 84.75 87 GLY A C 1
ATOM 682 O O . GLY A 1 87 ? 12.076 -3.514 -13.674 1.00 84.75 87 GLY A O 1
ATOM 683 N N . THR A 1 88 ? 13.974 -4.012 -14.755 1.00 84.50 88 THR A N 1
ATOM 684 C CA . THR A 1 88 ? 14.639 -2.733 -14.473 1.00 84.50 88 THR A CA 1
ATOM 685 C C . THR A 1 88 ? 14.759 -1.911 -15.759 1.00 84.50 88 THR A C 1
ATOM 687 O O . THR A 1 88 ? 15.145 -2.472 -16.796 1.00 84.50 88 THR A O 1
ATOM 690 N N . PRO A 1 89 ? 14.467 -0.598 -15.726 1.00 80.75 89 PRO A N 1
ATOM 691 C CA . PRO A 1 89 ? 14.769 0.300 -16.833 1.00 80.75 89 PRO A CA 1
ATOM 692 C C . PRO A 1 89 ? 16.265 0.279 -17.168 1.00 80.75 89 PRO A C 1
ATOM 694 O O . PRO A 1 89 ? 17.129 0.308 -16.293 1.00 80.75 89 PRO A O 1
ATOM 697 N N . THR A 1 90 ? 16.583 0.214 -18.452 1.00 83.06 90 THR A N 1
ATOM 698 C CA . THR A 1 90 ? 17.949 0.325 -18.973 1.00 83.06 90 THR A CA 1
ATOM 699 C C . THR A 1 90 ? 18.223 1.759 -19.409 1.00 83.06 90 THR A C 1
ATOM 701 O O . THR A 1 90 ? 17.295 2.530 -19.654 1.00 83.06 90 THR A O 1
ATOM 704 N N . LYS A 1 91 ? 19.505 2.115 -19.555 1.00 79.94 91 LYS A N 1
ATOM 705 C CA . LYS A 1 91 ? 19.925 3.450 -20.015 1.00 79.94 91 LYS A CA 1
ATOM 706 C C . LYS A 1 91 ? 19.356 3.822 -21.392 1.00 79.94 91 LYS A C 1
ATOM 708 O O . LYS A 1 91 ? 19.168 5.000 -21.662 1.00 79.94 91 LYS A O 1
ATOM 713 N N . ASP A 1 92 ? 19.017 2.826 -22.208 1.00 85.62 92 ASP A N 1
ATOM 714 C CA . ASP A 1 92 ? 18.477 3.003 -23.561 1.00 85.62 92 ASP A CA 1
ATOM 715 C C . ASP A 1 92 ? 16.936 3.100 -23.582 1.00 85.62 92 ASP A C 1
ATOM 717 O O . ASP A 1 92 ? 16.316 2.955 -24.634 1.00 85.62 92 ASP A O 1
ATOM 721 N N . GLY A 1 93 ? 16.291 3.244 -22.416 1.00 77.25 93 GLY A N 1
ATOM 722 C CA . GLY A 1 93 ? 14.830 3.326 -22.284 1.00 77.25 93 GLY A CA 1
ATOM 723 C C . GLY A 1 93 ? 14.088 1.992 -22.442 1.00 77.25 93 GLY A C 1
ATOM 724 O O . GLY A 1 93 ? 12.862 1.955 -22.386 1.00 77.25 93 GLY A O 1
ATOM 725 N N . LYS A 1 94 ? 14.802 0.871 -22.615 1.00 85.44 94 LYS A N 1
ATOM 726 C CA . LYS A 1 94 ? 14.210 -0.481 -22.650 1.00 85.44 94 LYS A CA 1
ATOM 727 C C . LYS A 1 94 ? 14.054 -1.046 -21.240 1.00 85.44 94 LYS A C 1
ATOM 729 O O . LYS A 1 94 ? 14.832 -0.703 -20.355 1.00 85.44 94 LYS A O 1
ATOM 734 N N . ILE A 1 95 ? 13.134 -1.986 -21.039 1.00 83.88 95 ILE A N 1
ATOM 735 C CA . ILE A 1 95 ? 12.992 -2.712 -19.766 1.00 83.88 95 ILE A CA 1
ATOM 736 C C . ILE A 1 95 ? 13.717 -4.055 -19.865 1.00 83.88 95 ILE A C 1
ATOM 738 O O . ILE A 1 95 ? 13.365 -4.908 -20.685 1.00 83.88 95 ILE A O 1
ATOM 742 N N . LYS A 1 96 ? 14.713 -4.272 -19.001 1.00 85.25 96 LYS A N 1
ATOM 743 C CA . LYS A 1 96 ? 15.332 -5.588 -18.823 1.00 85.25 96 LYS A CA 1
ATOM 744 C C . LYS A 1 96 ? 14.439 -6.416 -17.905 1.00 85.25 96 LYS A C 1
ATOM 746 O O . LYS A 1 96 ? 14.423 -6.190 -16.698 1.00 85.25 96 LYS A O 1
ATOM 751 N N . ARG A 1 97 ? 13.698 -7.360 -18.489 1.00 83.00 97 ARG A N 1
ATOM 752 C CA . ARG A 1 97 ? 12.800 -8.262 -17.753 1.00 83.00 97 ARG A CA 1
ATOM 753 C C . ARG A 1 97 ? 13.564 -9.106 -16.735 1.00 83.00 97 ARG A C 1
ATOM 755 O O . ARG A 1 97 ? 14.612 -9.666 -17.063 1.00 83.00 97 ARG A O 1
ATOM 762 N N . ASP A 1 98 ? 12.981 -9.251 -15.555 1.00 81.00 98 ASP A N 1
ATOM 763 C CA . ASP A 1 98 ? 13.393 -10.209 -14.540 1.00 81.00 98 ASP A CA 1
ATOM 764 C C . ASP A 1 98 ? 12.440 -11.410 -14.574 1.00 81.00 98 ASP A C 1
ATOM 766 O O . ASP A 1 98 ? 11.281 -11.324 -14.173 1.00 81.00 98 ASP A O 1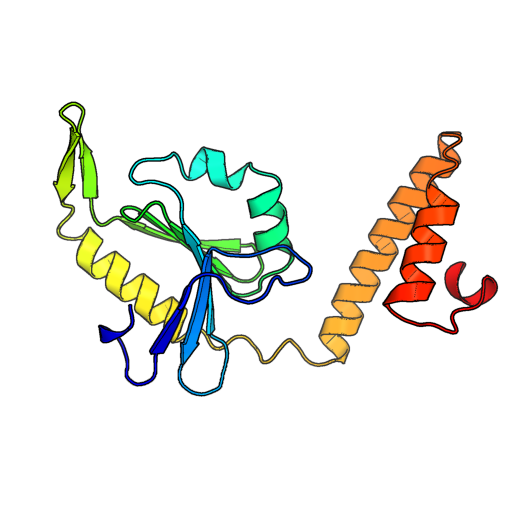
ATOM 770 N N . LYS A 1 99 ? 12.920 -12.543 -15.099 1.00 78.38 99 LYS A N 1
ATOM 771 C CA . LYS A 1 99 ? 12.100 -13.756 -15.233 1.00 78.38 99 LYS A CA 1
ATOM 772 C C . LYS A 1 99 ? 11.692 -14.338 -13.878 1.00 78.38 99 LYS A C 1
ATOM 774 O O . LYS A 1 99 ? 10.584 -14.849 -13.775 1.00 78.38 99 LYS A O 1
ATOM 779 N N . ALA A 1 100 ? 12.564 -14.267 -12.871 1.00 78.44 100 ALA A N 1
ATOM 780 C CA . ALA A 1 100 ? 12.239 -14.719 -11.518 1.00 78.44 100 ALA A CA 1
ATOM 781 C C . ALA A 1 100 ? 11.308 -13.712 -10.825 1.00 78.44 100 ALA A C 1
ATOM 783 O O . ALA A 1 100 ? 10.378 -14.094 -10.115 1.00 78.44 100 ALA A O 1
ATOM 784 N N . GLY A 1 101 ? 11.507 -12.429 -11.123 1.00 78.69 101 GLY A N 1
ATOM 785 C CA . GLY A 1 101 ? 10.689 -11.329 -10.635 1.00 78.69 101 GLY A CA 1
ATOM 786 C C . GLY A 1 101 ? 9.209 -11.405 -11.023 1.00 78.69 101 GLY A C 1
ATOM 787 O O . GLY A 1 101 ? 8.361 -11.006 -10.232 1.00 78.69 101 GLY A O 1
ATOM 788 N N . VAL A 1 102 ? 8.865 -11.987 -12.181 1.00 80.00 102 VAL A N 1
ATOM 789 C CA . VAL A 1 102 ? 7.455 -12.202 -12.572 1.00 80.00 102 VAL A CA 1
ATOM 790 C C . VAL A 1 102 ? 6.714 -13.065 -11.552 1.00 80.00 102 VAL A C 1
ATOM 792 O O . VAL A 1 102 ? 5.632 -12.678 -11.115 1.00 80.00 102 VAL A O 1
ATOM 795 N N . GLN A 1 103 ? 7.291 -14.203 -11.154 1.00 79.94 103 GLN A N 1
ATOM 796 C CA . GLN A 1 103 ? 6.654 -15.082 -10.173 1.00 79.94 103 GLN A CA 1
ATOM 797 C C . GLN A 1 103 ? 6.578 -14.400 -8.803 1.00 79.94 103 GLN A C 1
ATOM 799 O O . GLN A 1 103 ? 5.520 -14.405 -8.188 1.00 79.94 103 GLN A O 1
ATOM 804 N N . ALA A 1 104 ? 7.644 -13.714 -8.381 1.00 80.12 104 ALA A N 1
ATOM 805 C CA . ALA A 1 104 ? 7.654 -12.981 -7.116 1.00 80.12 104 ALA A CA 1
ATOM 806 C C . ALA A 1 104 ? 6.586 -11.870 -7.056 1.00 80.12 104 ALA A C 1
ATOM 808 O O . ALA A 1 104 ? 5.980 -11.654 -6.009 1.00 80.12 104 ALA A O 1
ATOM 809 N N . VAL A 1 105 ? 6.321 -11.175 -8.170 1.00 82.06 105 VAL A N 1
ATOM 810 C CA . VAL A 1 105 ? 5.229 -10.191 -8.250 1.00 82.06 105 VAL A CA 1
ATOM 811 C C . VAL A 1 105 ? 3.870 -10.884 -8.182 1.00 82.06 105 VAL A C 1
ATOM 813 O O . VAL A 1 105 ? 2.981 -10.396 -7.493 1.00 82.06 105 VAL A O 1
ATOM 816 N N . VAL A 1 106 ? 3.691 -12.023 -8.857 1.00 79.62 106 VAL A N 1
ATOM 817 C CA . VAL A 1 106 ? 2.449 -12.809 -8.756 1.00 79.62 106 VAL A CA 1
ATOM 818 C C . VAL A 1 106 ? 2.195 -13.248 -7.314 1.00 79.62 106 VAL A C 1
ATOM 820 O O . VAL A 1 106 ? 1.078 -13.079 -6.828 1.00 79.62 106 VAL A O 1
ATOM 823 N N . ASP A 1 107 ? 3.218 -13.748 -6.625 1.00 81.31 107 ASP A N 1
ATOM 824 C CA . ASP A 1 107 ? 3.120 -14.193 -5.234 1.00 81.31 107 ASP A CA 1
ATOM 825 C C . ASP A 1 107 ? 2.791 -13.016 -4.303 1.00 81.31 107 ASP A C 1
ATOM 827 O O . ASP A 1 107 ? 1.825 -13.095 -3.549 1.00 81.31 107 ASP A O 1
ATOM 831 N N . LEU A 1 108 ? 3.476 -11.873 -4.456 1.00 89.88 108 LEU A N 1
ATOM 832 C CA . LEU A 1 108 ? 3.172 -10.636 -3.723 1.00 89.88 108 LEU A CA 1
ATOM 833 C C . LEU A 1 108 ? 1.711 -10.211 -3.909 1.00 89.88 108 LEU A C 1
ATOM 835 O O . LEU A 1 108 ? 1.028 -9.879 -2.942 1.00 89.88 108 LEU A O 1
ATOM 839 N N . LEU A 1 109 ? 1.216 -10.204 -5.150 1.00 84.44 109 LEU A N 1
ATOM 840 C CA . LEU A 1 109 ? -0.163 -9.810 -5.434 1.00 84.44 109 LEU A CA 1
ATOM 841 C C . LEU A 1 109 ? -1.172 -10.820 -4.876 1.00 84.44 109 LEU A C 1
ATOM 843 O O . LEU A 1 109 ? -2.239 -10.416 -4.415 1.00 84.44 109 LEU A O 1
ATOM 847 N N . ASN A 1 110 ? -0.855 -12.114 -4.896 1.00 83.69 110 ASN A N 1
ATOM 848 C CA . ASN A 1 110 ? -1.691 -13.137 -4.275 1.00 83.69 110 ASN A CA 1
ATOM 849 C C . ASN A 1 110 ? -1.750 -12.959 -2.758 1.00 83.69 110 ASN A C 1
ATOM 851 O O . ASN A 1 110 ? -2.846 -13.009 -2.203 1.00 83.69 110 ASN A O 1
ATOM 855 N N . ASP A 1 111 ? -0.620 -12.686 -2.108 1.00 83.62 111 ASP A N 1
ATOM 856 C CA . ASP A 1 111 ? -0.559 -12.433 -0.669 1.00 83.62 111 ASP A CA 1
ATOM 857 C C . ASP A 1 111 ? -1.311 -11.154 -0.293 1.00 83.62 111 ASP A C 1
ATOM 859 O O . ASP A 1 111 ? -2.094 -11.160 0.654 1.00 83.62 111 ASP A O 1
ATOM 863 N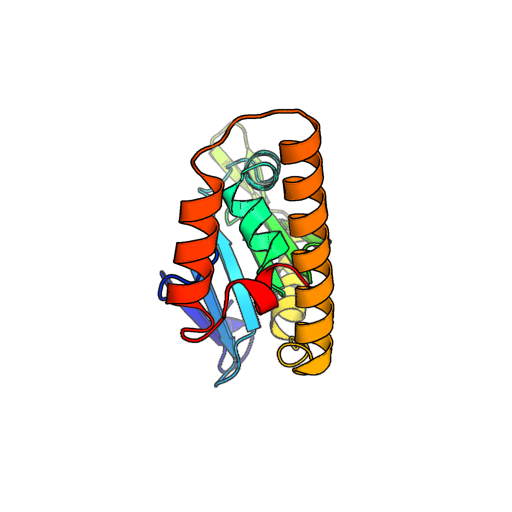 N . PHE A 1 112 ? -1.183 -10.089 -1.089 1.00 86.62 112 PHE A N 1
ATOM 864 C CA . PHE A 1 112 ? -1.981 -8.871 -0.939 1.00 86.62 112 PHE A CA 1
ATOM 865 C C . PHE A 1 112 ? -3.489 -9.150 -1.050 1.00 86.62 112 PHE A C 1
ATOM 867 O O . PHE A 1 112 ? -4.265 -8.656 -0.236 1.00 86.62 112 PHE A O 1
ATOM 874 N N . LEU A 1 113 ? -3.915 -9.966 -2.024 1.00 82.00 113 LEU A N 1
ATOM 875 C CA . LEU A 1 113 ? -5.321 -10.350 -2.233 1.00 82.00 113 LEU A CA 1
ATOM 876 C C . LEU A 1 113 ? -5.846 -11.364 -1.205 1.00 82.00 113 LEU A C 1
ATOM 878 O O . LEU A 1 113 ? -7.063 -11.496 -1.030 1.00 82.00 113 LEU A O 1
ATOM 882 N N . ALA A 1 114 ? -4.953 -12.139 -0.594 1.00 83.19 114 ALA A N 1
ATOM 883 C CA . ALA A 1 114 ? -5.254 -13.091 0.466 1.00 83.19 114 ALA A CA 1
ATOM 884 C C . ALA A 1 114 ? -5.209 -12.439 1.850 1.00 83.19 114 ALA A C 1
ATOM 886 O O . ALA A 1 114 ? -5.810 -12.981 2.783 1.00 83.19 114 ALA A O 1
ATOM 887 N N . HIS A 1 115 ? -4.540 -11.287 1.974 1.00 78.56 115 HIS A N 1
ATOM 888 C CA . HIS A 1 115 ? -4.526 -10.492 3.184 1.00 78.56 115 HIS A CA 1
ATOM 889 C C . HIS A 1 115 ? -5.955 -10.078 3.505 1.00 78.56 115 HIS A C 1
ATOM 891 O O . HIS A 1 115 ? -6.551 -9.177 2.913 1.00 78.56 115 HIS A O 1
ATOM 897 N N . LYS A 1 116 ? -6.523 -10.793 4.468 1.00 63.41 116 LYS A N 1
ATOM 898 C CA . LYS A 1 116 ? -7.710 -10.340 5.156 1.00 63.41 116 LYS A CA 1
ATOM 899 C C . LYS A 1 116 ? -7.225 -9.178 5.995 1.00 63.41 116 LYS A C 1
ATOM 901 O O . LYS A 1 116 ? -6.487 -9.408 6.951 1.00 63.41 116 LYS A O 1
ATOM 906 N N . ALA A 1 117 ? -7.631 -7.963 5.637 1.00 51.09 117 ALA A N 1
ATOM 907 C CA . ALA A 1 117 ? -7.670 -6.909 6.631 1.00 51.09 117 ALA A CA 1
ATOM 908 C C . ALA A 1 117 ? -8.351 -7.533 7.856 1.00 51.09 117 ALA A C 1
ATOM 910 O O . ALA A 1 117 ? -9.454 -8.080 7.722 1.00 51.09 117 ALA A O 1
ATOM 911 N N . GLU A 1 118 ? -7.680 -7.549 9.013 1.00 41.91 118 GLU A N 1
ATOM 912 C CA . GLU A 1 118 ? -8.415 -7.697 10.265 1.00 41.91 118 GLU A CA 1
ATOM 913 C C . GLU A 1 118 ? -9.563 -6.712 10.138 1.00 41.91 118 GLU A C 1
ATOM 915 O O . GLU A 1 118 ? -9.310 -5.531 9.883 1.00 41.91 118 GLU A O 1
ATOM 920 N N . ALA A 1 119 ? -10.799 -7.229 10.124 1.00 41.97 119 ALA A N 1
ATOM 921 C CA . ALA A 1 119 ? -11.994 -6.421 9.947 1.00 41.97 119 ALA A CA 1
ATOM 922 C C . ALA A 1 119 ? -11.801 -5.202 10.830 1.00 41.97 119 ALA A C 1
ATOM 924 O O . ALA A 1 119 ? -11.685 -5.427 12.032 1.00 41.97 119 ALA A O 1
ATOM 925 N N . VAL A 1 120 ? -11.614 -4.024 10.205 1.00 43.94 120 VAL A N 1
ATOM 926 C CA . VAL A 1 120 ? -11.146 -2.762 10.807 1.00 43.94 120 VAL A CA 1
ATOM 927 C C . VAL A 1 120 ? -11.163 -2.893 12.320 1.00 43.94 120 VAL A C 1
ATOM 929 O O . VAL A 1 120 ? -12.263 -2.886 12.876 1.00 43.94 120 VAL A O 1
ATOM 932 N N . GLY A 1 121 ? -9.986 -3.190 12.903 1.00 45.12 121 GLY A N 1
ATOM 933 C CA . GLY A 1 121 ? -9.833 -3.779 14.239 1.00 45.12 121 GLY A CA 1
ATOM 934 C C . GLY A 1 121 ? -10.908 -3.296 15.197 1.00 45.12 121 GLY A C 1
ATOM 935 O O . GLY A 1 121 ? -11.205 -2.101 15.197 1.00 45.12 121 GLY A O 1
ATOM 936 N N . THR A 1 122 ? -11.512 -4.233 15.938 1.00 47.53 122 THR A N 1
ATOM 937 C CA . THR A 1 122 ? -12.749 -4.052 16.720 1.00 47.53 122 THR A CA 1
ATOM 938 C C . THR A 1 122 ? -12.889 -2.628 17.276 1.00 47.53 122 THR A C 1
ATOM 940 O O . THR A 1 122 ? -11.883 -2.053 17.688 1.00 47.53 122 THR A O 1
ATOM 943 N N . PRO A 1 123 ? -14.097 -2.046 17.410 1.00 47.22 123 PRO A N 1
ATOM 944 C CA . PRO A 1 123 ? -14.272 -0.666 17.897 1.00 47.22 123 PRO A CA 1
ATOM 945 C C . PRO A 1 123 ? -13.415 -0.293 19.127 1.00 47.22 123 PRO A C 1
ATOM 947 O O . PRO A 1 123 ? -12.976 0.843 19.279 1.00 47.22 123 PRO A O 1
ATOM 950 N N . ARG A 1 124 ? -13.098 -1.280 19.973 1.00 42.62 124 ARG A N 1
ATOM 951 C CA . ARG A 1 124 ? -12.175 -1.194 21.108 1.00 42.62 124 ARG A CA 1
ATOM 952 C C . ARG A 1 124 ? -10.696 -0.979 20.744 1.00 42.62 124 ARG A C 1
ATOM 954 O O . ARG A 1 124 ? -10.000 -0.236 21.432 1.00 42.62 124 ARG A O 1
ATOM 961 N N . GLU A 1 125 ? -10.178 -1.655 19.732 1.00 44.19 125 GLU A N 1
ATOM 962 C CA . GLU A 1 125 ? -8.800 -1.511 19.249 1.00 44.19 125 GLU A CA 1
ATOM 963 C C . GLU A 1 125 ? -8.613 -0.223 18.459 1.00 44.19 125 GLU A C 1
ATOM 965 O O . GLU A 1 125 ? -7.601 0.459 18.649 1.00 44.19 125 GLU A O 1
ATOM 970 N N . LEU A 1 126 ? -9.626 0.162 17.677 1.00 48.06 126 LEU A N 1
ATOM 971 C CA . LEU A 1 126 ? -9.712 1.493 17.091 1.00 48.06 126 LEU A CA 1
ATOM 972 C C . LEU A 1 126 ? -9.703 2.565 18.190 1.00 48.06 126 LEU A C 1
ATOM 974 O O . LEU A 1 126 ? -8.851 3.448 18.157 1.00 48.06 126 LEU A O 1
ATOM 978 N N . ALA A 1 127 ? -10.534 2.432 19.231 1.00 54.84 127 ALA A N 1
ATOM 979 C CA . ALA A 1 127 ? -10.534 3.348 20.375 1.00 54.84 127 ALA A CA 1
ATOM 980 C C . ALA A 1 127 ? -9.165 3.420 21.080 1.00 54.84 127 ALA A C 1
ATOM 982 O O . ALA A 1 127 ? -8.706 4.503 21.434 1.00 54.84 127 ALA A O 1
ATOM 983 N N . LYS A 1 128 ? -8.449 2.295 21.224 1.00 49.97 128 LYS A N 1
ATOM 984 C CA . LYS A 1 128 ? -7.078 2.280 21.772 1.00 49.97 128 LYS A CA 1
ATOM 985 C C . LYS A 1 128 ? -6.055 2.965 20.860 1.00 49.97 128 LYS A C 1
ATOM 987 O O . LYS A 1 128 ? -5.137 3.618 21.356 1.00 49.97 128 LYS A O 1
ATOM 992 N N . ARG A 1 129 ? -6.144 2.791 19.535 1.00 51.34 129 ARG A N 1
ATOM 993 C CA . ARG A 1 129 ? -5.284 3.505 18.569 1.00 51.34 129 ARG A CA 1
ATOM 994 C C . ARG A 1 129 ? -5.582 5.012 18.605 1.00 51.34 129 ARG A C 1
ATOM 996 O O . ARG A 1 129 ? -4.639 5.791 18.715 1.00 51.34 129 ARG A O 1
ATOM 1003 N N . MET A 1 130 ? -6.858 5.396 18.646 1.00 52.06 130 MET A N 1
ATOM 1004 C CA . MET A 1 130 ? -7.302 6.789 18.766 1.00 52.06 130 MET A CA 1
ATOM 1005 C C . MET A 1 130 ? -6.842 7.441 20.070 1.00 52.06 130 MET A C 1
ATOM 1007 O O . MET A 1 130 ? -6.287 8.532 20.026 1.00 52.06 130 MET A O 1
ATOM 1011 N N . ALA A 1 131 ? -6.956 6.756 21.211 1.00 61.28 131 ALA A N 1
ATOM 1012 C CA . ALA A 1 131 ? -6.463 7.266 22.492 1.00 61.28 131 ALA A CA 1
ATOM 1013 C C . ALA A 1 131 ? -4.951 7.554 22.454 1.00 61.28 131 ALA A C 1
ATOM 1015 O O . ALA A 1 131 ? -4.495 8.598 22.910 1.00 61.28 131 ALA A O 1
ATOM 1016 N N . ARG A 1 132 ? -4.161 6.669 21.830 1.00 49.62 132 ARG A N 1
ATOM 1017 C CA . ARG A 1 132 ? -2.712 6.875 21.658 1.00 49.62 132 ARG A CA 1
ATOM 1018 C C . ARG A 1 132 ? -2.382 8.058 20.744 1.00 49.62 132 ARG A C 1
ATOM 1020 O O . ARG A 1 132 ? -1.402 8.756 20.993 1.00 49.62 132 ARG A O 1
ATOM 1027 N N . LEU A 1 133 ? -3.169 8.280 19.690 1.00 46.03 133 LEU A N 1
ATOM 1028 C CA . LEU A 1 133 ? -3.014 9.442 18.809 1.00 46.03 133 LEU A CA 1
ATOM 1029 C C . LEU A 1 133 ? -3.41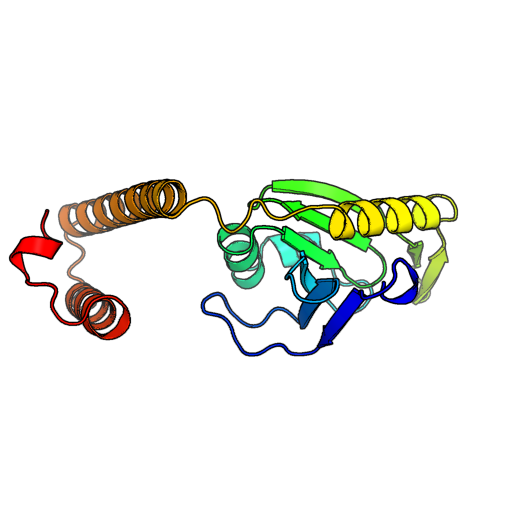2 10.741 19.520 1.00 46.03 133 LEU A C 1
ATOM 1031 O O . LEU A 1 133 ? -2.662 11.712 19.453 1.00 46.03 133 LEU A O 1
ATOM 1035 N N . ALA A 1 134 ? -4.522 10.733 20.260 1.00 58.34 134 ALA A N 1
ATOM 1036 C CA . ALA A 1 134 ? -4.987 11.866 21.056 1.00 58.34 134 ALA A CA 1
ATOM 1037 C C . ALA A 1 134 ? -3.969 12.262 22.137 1.00 58.34 134 ALA A C 1
ATOM 1039 O O . ALA A 1 134 ? -3.676 13.445 22.296 1.00 58.34 134 ALA A O 1
ATOM 1040 N N . HIS A 1 135 ? -3.357 11.289 22.821 1.00 55.31 135 HIS A N 1
ATOM 1041 C CA . HIS A 1 135 ? -2.280 11.557 23.778 1.00 55.31 135 HIS A CA 1
ATOM 1042 C C . HIS A 1 135 ? -1.049 12.173 23.109 1.00 55.31 135 HIS A C 1
ATOM 1044 O O . HIS A 1 135 ? -0.553 13.188 23.583 1.00 55.31 135 HIS A O 1
ATOM 1050 N N . ARG A 1 136 ? -0.610 11.658 21.951 1.00 47.09 136 ARG A N 1
ATOM 1051 C CA . ARG A 1 136 ? 0.513 12.274 21.221 1.00 47.09 136 ARG A CA 1
ATOM 1052 C C . ARG A 1 136 ? 0.213 13.705 20.771 1.00 47.09 136 ARG A C 1
ATOM 1054 O O . ARG A 1 136 ? 1.096 14.555 20.830 1.00 47.09 136 ARG A O 1
ATOM 1061 N N . LEU A 1 137 ? -1.016 13.985 20.344 1.00 52.22 137 LEU A N 1
ATOM 1062 C CA . LEU A 1 137 ? -1.466 15.341 20.023 1.00 52.22 137 LEU A CA 1
ATOM 1063 C C . LEU A 1 137 ? -1.455 16.247 21.258 1.00 52.22 137 LEU A C 1
ATOM 1065 O O . LEU A 1 137 ? -0.916 17.349 21.189 1.00 52.22 137 LEU A O 1
ATOM 1069 N N . ARG A 1 138 ? -1.972 15.770 22.395 1.00 54.53 138 ARG A N 1
ATOM 1070 C CA . ARG A 1 138 ? -1.933 16.486 23.677 1.00 54.53 138 ARG A CA 1
ATOM 1071 C C . ARG A 1 138 ? -0.506 16.830 24.086 1.00 54.53 138 ARG A C 1
ATOM 1073 O O . ARG A 1 138 ? -0.246 17.973 24.449 1.00 54.53 138 ARG A O 1
ATOM 1080 N N . ASP A 1 139 ? 0.420 15.887 23.973 1.00 57.84 139 ASP A N 1
ATOM 1081 C CA . ASP A 1 139 ? 1.826 16.100 24.321 1.00 57.84 139 ASP A CA 1
ATOM 1082 C C . ASP A 1 139 ? 2.484 17.142 23.408 1.00 57.84 139 ASP A C 1
ATOM 1084 O O . ASP A 1 139 ? 3.226 18.009 23.878 1.00 57.84 139 ASP A O 1
ATOM 1088 N N . LEU A 1 140 ? 2.180 17.107 22.106 1.00 50.16 140 LEU A N 1
ATOM 1089 C CA . LEU A 1 140 ? 2.674 18.081 21.129 1.00 50.16 140 LEU A CA 1
ATOM 1090 C C . LEU A 1 140 ? 2.131 19.488 21.397 1.00 50.16 140 LEU A C 1
ATOM 1092 O O . LEU A 1 140 ? 2.896 20.452 21.377 1.00 50.16 140 LEU A O 1
ATOM 1096 N N . VAL A 1 141 ? 0.834 19.606 21.688 1.00 56.62 141 VAL A N 1
ATOM 1097 C CA . VAL A 1 141 ? 0.183 20.877 22.034 1.00 56.62 141 VAL A CA 1
ATOM 1098 C C . VAL A 1 141 ? 0.718 21.421 23.358 1.00 56.62 141 VAL A C 1
ATOM 1100 O O . VAL A 1 141 ? 1.087 22.589 23.437 1.00 56.62 141 VAL A O 1
ATOM 1103 N N . THR A 1 142 ? 0.852 20.570 24.374 1.00 57.41 142 THR A N 1
ATOM 1104 C CA . THR A 1 142 ? 1.401 20.944 25.686 1.00 57.41 142 THR A CA 1
ATOM 1105 C C . THR A 1 142 ? 2.847 21.419 25.557 1.00 57.41 142 THR A C 1
ATOM 1107 O O . THR A 1 142 ? 3.214 22.457 26.104 1.00 57.41 142 THR A O 1
ATOM 1110 N N . SER A 1 143 ? 3.655 20.718 24.755 1.00 54.06 143 SER A N 1
ATOM 1111 C CA . SER A 1 143 ? 5.032 21.116 24.443 1.00 54.06 143 SER A CA 1
ATOM 1112 C C . SER A 1 143 ? 5.105 22.434 23.667 1.00 54.06 143 SER A C 1
ATOM 1114 O O . SER A 1 143 ? 6.046 23.201 23.859 1.00 54.06 143 SER A O 1
ATOM 1116 N N . ALA A 1 144 ? 4.144 22.712 22.781 1.00 53.16 144 ALA A N 1
ATOM 1117 C CA . ALA A 1 144 ? 4.076 23.970 22.038 1.00 53.16 144 ALA A CA 1
ATOM 1118 C C . ALA A 1 144 ? 3.691 25.154 22.945 1.00 53.16 144 ALA A C 1
ATOM 1120 O O . ALA A 1 144 ? 4.295 26.220 22.837 1.00 53.16 144 ALA A O 1
ATOM 1121 N N . ILE A 1 145 ? 2.753 24.944 23.876 1.00 55.78 145 ILE A N 1
ATOM 1122 C CA . ILE A 1 145 ? 2.322 25.941 24.869 1.00 55.78 145 ILE A CA 1
ATOM 1123 C C . ILE A 1 145 ? 3.445 26.240 25.874 1.00 55.78 145 ILE A C 1
ATOM 1125 O O . ILE A 1 145 ? 3.739 27.404 26.130 1.00 55.78 145 ILE A O 1
ATOM 1129 N N . GLN A 1 146 ? 4.128 25.214 26.399 1.00 55.31 146 GLN A N 1
ATOM 1130 C CA . GLN A 1 146 ? 5.255 25.382 27.334 1.00 55.31 146 GLN A CA 1
ATOM 1131 C C . GLN A 1 146 ? 6.455 26.118 26.721 1.00 55.31 146 GLN A C 1
ATOM 1133 O O . GLN A 1 146 ? 7.266 26.680 27.451 1.00 55.31 146 GLN A O 1
ATOM 1138 N N . LYS A 1 147 ? 6.576 26.127 25.388 1.00 56.03 147 LYS A N 1
ATOM 1139 C CA . LYS A 1 147 ? 7.611 26.870 24.654 1.00 56.03 147 LYS A CA 1
ATOM 1140 C C . LYS A 1 147 ? 7.196 28.305 24.290 1.00 56.03 147 LYS A C 1
ATOM 1142 O O . LYS A 1 147 ? 7.870 28.914 23.466 1.00 56.03 147 LYS A O 1
ATOM 1147 N N . GLU A 1 148 ? 6.102 28.822 24.863 1.00 51.41 148 GLU A N 1
ATOM 1148 C CA . GLU A 1 148 ? 5.543 30.165 24.605 1.00 51.41 148 GLU A CA 1
ATOM 1149 C C . GLU A 1 148 ? 5.372 30.494 23.109 1.00 51.41 148 GLU A C 1
ATOM 1151 O O . GLU A 1 148 ? 5.472 31.644 22.674 1.00 51.41 148 GLU A O 1
ATOM 1156 N N . LEU A 1 149 ? 5.075 29.488 22.281 1.00 52.41 149 LEU A N 1
ATOM 1157 C CA . LEU A 1 149 ? 4.680 29.736 20.900 1.00 52.41 149 LEU A CA 1
ATOM 1158 C C . LEU A 1 149 ? 3.237 30.249 20.909 1.00 52.41 149 LEU A C 1
ATOM 1160 O O . LEU A 1 149 ? 2.287 29.468 20.909 1.00 52.41 149 LEU A O 1
ATOM 1164 N N . ASN A 1 150 ? 3.076 31.575 20.930 1.00 53.31 150 ASN A N 1
ATOM 1165 C CA . ASN A 1 150 ? 1.789 32.248 20.753 1.00 53.31 150 ASN A CA 1
ATOM 1166 C C . ASN A 1 150 ? 1.212 31.893 19.376 1.00 53.31 150 ASN A C 1
ATOM 1168 O O . ASN A 1 150 ? 1.514 32.533 18.369 1.00 53.31 150 ASN A O 1
ATOM 1172 N N . LEU A 1 151 ? 0.389 30.848 19.330 1.00 52.28 151 LEU A N 1
ATOM 1173 C CA . LEU A 1 151 ? -0.242 30.366 18.111 1.00 52.28 151 LEU A CA 1
ATOM 1174 C C . LEU A 1 151 ? -1.767 30.517 18.225 1.00 52.28 151 LEU A C 1
ATOM 1176 O O . LEU A 1 151 ? -2.435 29.664 18.810 1.00 52.28 151 LEU A O 1
ATOM 1180 N N . PRO A 1 152 ? -2.347 31.562 17.600 1.00 51.91 152 PRO A N 1
ATOM 1181 C CA . PRO A 1 152 ? -3.797 31.727 17.434 1.00 51.91 152 PRO A CA 1
ATOM 1182 C C . PRO A 1 152 ? -4.486 30.555 16.706 1.00 51.91 152 PRO A C 1
ATOM 1184 O O . PRO A 1 152 ? -5.710 30.479 16.661 1.00 51.91 152 PRO A O 1
ATOM 1187 N N . SER A 1 153 ? -3.713 29.640 16.112 1.00 56.44 153 SER A N 1
ATOM 1188 C CA . SER A 1 153 ? -4.188 28.519 15.298 1.00 56.44 153 SER A CA 1
ATOM 1189 C C . SER A 1 153 ? -4.746 27.338 16.098 1.00 56.44 153 SER A C 1
ATOM 1191 O O . SER A 1 153 ? -5.447 26.508 15.520 1.00 56.44 153 SER A O 1
ATOM 1193 N N . LEU A 1 154 ? -4.493 27.262 17.409 1.00 54.19 154 LEU A N 1
ATOM 1194 C CA . LEU A 1 154 ? -4.944 26.135 18.232 1.00 54.19 154 LEU A CA 1
ATOM 1195 C C . LEU A 1 154 ? -6.467 26.142 18.448 1.00 54.19 154 LEU A C 1
ATOM 1197 O O . LEU A 1 154 ? -7.111 25.099 18.367 1.00 54.19 154 LEU A O 1
ATOM 1201 N N . GLY A 1 155 ? -7.055 27.329 18.637 1.00 53.66 155 GLY A N 1
ATOM 1202 C CA . GLY A 1 155 ? -8.503 27.485 18.814 1.00 53.66 155 GLY A CA 1
ATOM 1203 C C . GLY A 1 155 ? -9.304 27.123 17.561 1.00 53.66 155 GLY A C 1
ATOM 1204 O O . GLY A 1 155 ? -10.384 26.547 17.660 1.00 53.66 155 GLY A O 1
ATOM 1205 N N . ASN A 1 156 ? -8.747 27.380 16.375 1.00 53.41 156 ASN A N 1
ATOM 1206 C CA . ASN A 1 156 ? -9.391 27.031 15.107 1.00 53.41 156 ASN A CA 1
ATOM 1207 C C . ASN A 1 156 ? -9.306 25.529 14.813 1.00 53.41 156 ASN A C 1
ATOM 1209 O O . ASN A 1 156 ? -10.256 24.959 14.283 1.00 53.41 156 ASN A O 1
ATOM 1213 N N . LEU A 1 157 ? -8.197 24.883 15.190 1.00 52.38 157 LEU A N 1
ATOM 1214 C CA . LEU A 1 157 ? -8.042 23.435 15.062 1.00 52.38 157 LEU A CA 1
ATOM 1215 C C . LEU A 1 157 ? -8.975 22.686 16.022 1.00 52.38 157 LEU A C 1
ATOM 1217 O O . LEU A 1 157 ? -9.595 21.704 15.625 1.00 52.38 157 LEU A O 1
ATOM 1221 N N . TYR A 1 158 ? -9.123 23.188 17.252 1.00 49.84 158 TYR A N 1
ATOM 1222 C CA . TYR A 1 158 ? -10.079 22.664 18.225 1.00 49.84 158 TYR A CA 1
ATOM 1223 C C . TYR A 1 158 ? -11.524 22.755 17.711 1.00 49.84 158 TYR A C 1
ATOM 1225 O O . TYR A 1 158 ? -12.250 21.763 17.713 1.00 49.84 158 TYR A O 1
ATOM 1233 N N . LYS A 1 159 ? -11.914 23.917 17.178 1.00 51.06 159 LYS A N 1
ATOM 1234 C CA . LYS A 1 159 ? -13.266 24.143 16.655 1.00 51.06 159 LYS A CA 1
ATOM 1235 C C . LYS A 1 159 ? -13.590 23.254 15.450 1.00 51.06 159 LYS A C 1
ATOM 1237 O O . LYS A 1 159 ? -14.649 22.641 15.411 1.00 51.06 159 LYS A O 1
ATOM 1242 N N . ALA A 1 160 ? -12.641 23.097 14.524 1.00 51.91 160 ALA A N 1
ATOM 1243 C CA . ALA A 1 160 ? -12.793 22.195 13.382 1.00 51.91 160 ALA A CA 1
ATOM 1244 C C . ALA A 1 160 ? -12.935 20.717 13.801 1.00 51.91 160 ALA A C 1
ATOM 1246 O O . ALA A 1 160 ? -13.616 19.946 13.125 1.00 51.91 160 ALA A O 1
ATOM 1247 N N . PHE A 1 161 ? -12.320 20.321 14.921 1.00 50.34 161 PHE A N 1
ATOM 1248 C CA . PHE A 1 161 ? -12.426 18.966 15.462 1.00 50.34 161 PHE A CA 1
ATOM 1249 C C . PHE A 1 161 ? -13.818 18.688 16.056 1.00 50.34 161 PHE A C 1
ATOM 1251 O O . PHE A 1 161 ? -14.407 17.647 15.753 1.00 50.34 161 PHE A O 1
ATOM 1258 N N . CYS A 1 162 ? -14.378 19.630 16.826 1.00 51.47 162 CYS A N 1
ATOM 1259 C CA . CYS A 1 162 ? -15.751 19.530 17.341 1.00 51.47 162 CYS A CA 1
ATOM 1260 C C . CYS A 1 162 ? -16.785 19.517 16.205 1.00 51.47 162 CYS A C 1
ATOM 1262 O O . CYS A 1 162 ? -17.662 18.658 16.183 1.00 51.47 162 CYS A O 1
ATOM 1264 N N . ASP A 1 163 ? -16.633 20.398 15.213 1.00 48.97 163 ASP A N 1
ATOM 1265 C CA . ASP A 1 163 ? -17.613 20.552 14.129 1.00 48.97 163 ASP A CA 1
ATOM 1266 C C . ASP A 1 163 ? -17.679 19.335 13.179 1.00 48.97 163 ASP A C 1
ATOM 1268 O O . ASP A 1 163 ? -18.691 19.140 12.506 1.00 48.97 163 ASP A O 1
ATOM 1272 N N . THR A 1 164 ? -16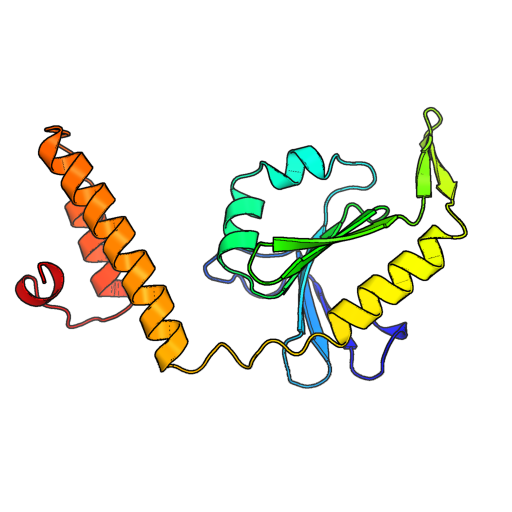.625 18.506 13.112 1.00 43.44 164 THR A N 1
ATOM 1273 C CA . THR A 1 164 ? -16.531 17.412 12.121 1.00 43.44 164 THR A CA 1
ATOM 1274 C C . THR A 1 164 ? -16.746 16.013 12.707 1.00 43.44 164 THR A C 1
ATOM 1276 O O . THR A 1 164 ? -17.289 15.150 12.019 1.00 43.44 164 THR A O 1
ATOM 1279 N N . LEU A 1 165 ? -16.324 15.750 13.951 1.00 48.47 165 LEU A N 1
ATOM 1280 C CA . LEU A 1 165 ? -16.307 14.386 14.510 1.00 48.47 165 LEU A CA 1
ATOM 1281 C C . LEU A 1 165 ? -17.306 14.160 15.656 1.00 48.47 165 LEU A C 1
ATOM 1283 O O . LEU A 1 165 ? -17.841 13.057 15.756 1.00 48.47 165 LEU A O 1
ATOM 1287 N N . VAL A 1 166 ? -17.581 15.160 16.505 1.00 51.97 166 VAL A N 1
ATOM 1288 C CA . VAL A 1 166 ? -18.540 15.054 17.625 1.00 51.97 166 VAL A CA 1
ATOM 1289 C C . VAL A 1 166 ? -19.162 16.438 17.899 1.00 51.97 166 VAL A C 1
ATOM 1291 O O . VAL A 1 166 ? -18.558 17.224 18.629 1.00 51.97 166 VAL A O 1
ATOM 1294 N N . PRO A 1 167 ? -20.360 16.746 17.360 1.00 46.94 167 PRO A N 1
ATOM 1295 C CA . PRO A 1 167 ? -20.923 18.105 17.377 1.00 46.94 167 PRO A CA 1
ATOM 1296 C C . PRO A 1 167 ? -21.213 18.708 18.764 1.00 46.94 167 PRO A C 1
ATOM 1298 O O . PRO A 1 167 ? -21.370 19.919 18.866 1.00 46.94 167 PRO A O 1
ATOM 1301 N N . ASP A 1 168 ? -21.261 17.894 19.824 1.00 50.25 168 ASP A N 1
ATOM 1302 C CA . ASP A 1 168 ? -21.643 18.310 21.185 1.00 50.25 168 ASP A CA 1
ATOM 1303 C C . ASP A 1 168 ? -20.511 18.126 22.217 1.00 50.25 168 ASP A C 1
ATOM 1305 O O . ASP A 1 168 ? -20.754 17.793 23.378 1.00 50.25 168 ASP A O 1
ATOM 1309 N N . LEU A 1 169 ? -19.250 18.306 21.809 1.00 50.06 169 LEU A N 1
ATOM 1310 C CA . LEU A 1 169 ? -18.112 18.239 22.731 1.00 50.06 169 LEU A CA 1
ATOM 1311 C C . LEU A 1 169 ? -17.930 19.581 23.463 1.00 50.06 169 LEU A C 1
ATOM 1313 O O . LEU A 1 169 ? -17.597 20.592 22.840 1.00 50.06 169 LEU A O 1
ATOM 1317 N N . THR A 1 170 ? -18.125 19.607 24.786 1.00 53.84 170 THR A N 1
ATOM 1318 C CA . THR A 1 170 ? -17.927 20.832 25.582 1.00 53.84 170 THR A CA 1
ATOM 1319 C C . THR A 1 170 ? -16.448 21.105 25.861 1.00 53.84 170 THR A C 1
ATOM 1321 O O . THR A 1 170 ? -15.604 20.205 25.836 1.00 53.84 170 THR A O 1
ATOM 1324 N N . THR A 1 171 ? -16.123 22.365 26.165 1.00 48.28 171 THR A N 1
ATOM 1325 C CA . THR A 1 171 ? -14.753 22.813 26.459 1.00 48.28 171 THR A CA 1
ATOM 1326 C C . THR A 1 171 ? -14.122 22.057 27.629 1.00 48.28 171 THR A C 1
ATOM 1328 O O . THR A 1 171 ? -12.923 21.786 27.592 1.00 48.28 171 THR A O 1
ATOM 1331 N N . GLU A 1 172 ? -14.911 21.655 28.634 1.00 48.00 172 GLU A N 1
ATOM 1332 C CA . GLU A 1 172 ? -14.405 20.837 29.742 1.00 48.00 172 GLU A CA 1
ATOM 1333 C C . GLU A 1 172 ? -14.052 19.401 29.316 1.00 48.00 172 GLU A C 1
ATOM 1335 O O . GLU A 1 172 ? -13.074 18.853 29.809 1.00 48.00 172 GLU A O 1
ATOM 1340 N N . GLN A 1 173 ? -14.779 18.802 28.365 1.00 48.22 173 GLN A N 1
ATOM 1341 C CA . GLN A 1 173 ? -14.518 17.432 27.890 1.00 48.22 173 GLN A CA 1
ATOM 1342 C C . GLN A 1 173 ? -13.300 17.322 26.970 1.00 48.22 173 GLN A C 1
ATOM 1344 O O . GLN A 1 173 ? -12.783 16.230 26.757 1.00 48.22 173 GLN A O 1
ATOM 1349 N N . PHE A 1 174 ? -12.851 18.437 26.399 1.00 45.66 174 PHE A N 1
ATOM 1350 C CA . PHE A 1 174 ? -11.657 18.464 25.558 1.00 45.66 174 PHE A CA 1
ATOM 1351 C C . PHE A 1 174 ? -10.357 18.622 26.353 1.00 45.66 174 PHE A C 1
ATOM 1353 O O . PHE A 1 174 ? -9.287 18.247 25.871 1.00 45.66 174 PHE A O 1
ATOM 1360 N N . ALA A 1 175 ? -10.439 19.211 27.546 1.00 41.44 175 ALA A N 1
ATOM 1361 C CA . ALA A 1 175 ? -9.276 19.444 28.392 1.00 41.44 175 ALA A CA 1
ATOM 1362 C C . ALA A 1 175 ? -8.838 18.191 29.183 1.00 41.44 175 ALA A C 1
ATOM 1364 O O . ALA A 1 175 ? -7.675 18.130 29.588 1.00 41.44 175 ALA A O 1
ATOM 1365 N N . ASP A 1 176 ? -9.729 17.205 29.355 1.00 41.09 176 ASP A N 1
ATOM 1366 C CA . ASP A 1 176 ? -9.461 15.886 29.965 1.00 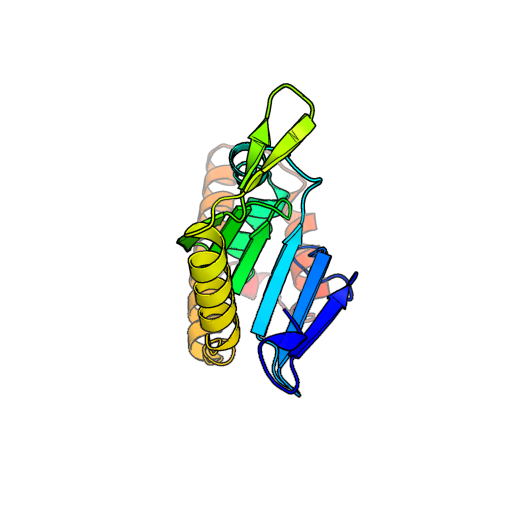41.09 176 ASP A CA 1
ATOM 1367 C C . ASP A 1 176 ? -8.909 14.854 28.968 1.00 41.09 176 ASP A C 1
ATOM 1369 O O . ASP A 1 176 ? -8.034 14.035 29.350 1.00 41.09 176 ASP A O 1
#

Radius of gyration: 20.43 Å; Cα contacts (8 Å, |Δi|>4): 232; chains: 1; bounding box: 42×47×54 Å

pLDDT: mean 71.69, std 16.98, range [41.09, 97.75]

Foldseek 3Di:
DPVLDPQWDWDAQPPADPLGTARTFIDRHPDTLWGEHEDAAQDDVVVVCVDPSNQSCLCPTQWYWYYNPFKIWIHGNSDTDDIAGQFHQDPVRDTGGDPVRVVVVSVVVVVSNVDDDPPVPPPVVVVVVVVVVLVVVVVVVVVCVVVVVPDPCPVVVVVVCCVPPPVPQDPVNSVD

Solvent-accessible surface area (backbone atoms only — not comparable to full-atom values): 9999 Å² total; per-residue (Å²): 113,54,89,77,44,90,55,39,46,75,41,68,68,42,79,74,46,98,76,44,65,52,46,24,39,34,27,54,63,88,51,72,38,35,36,33,39,74,49,62,76,81,52,62,61,77,60,48,60,71,32,72,67,43,48,41,39,36,74,72,41,61,32,36,34,45,28,21,8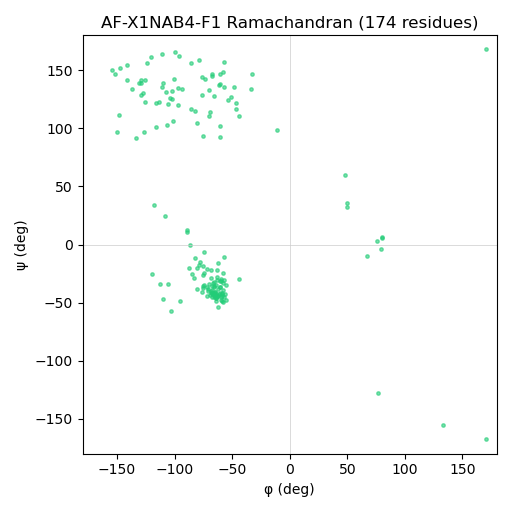9,34,42,42,39,35,28,48,70,48,40,80,74,50,72,30,34,44,34,46,81,41,98,85,76,46,70,50,71,32,78,70,22,46,56,46,39,52,51,51,52,50,49,53,72,64,41,70,59,68,69,77,52,55,76,67,55,43,49,52,54,48,51,55,52,50,49,54,49,50,51,53,52,51,53,40,54,76,65,69,57,88,57,85,61,56,65,56,53,52,49,54,48,31,72,73,78,43,83,84,67,50,78,72,71,72,76,109

Secondary structure (DSSP, 8-state):
-GGGSTTEEEEESPPPBTTB--SEEEEESSSEEEEEEE--TT--HHHHHHSHHHHHHHHH-SEEEEESSSEEEEEETTEEEEEEESEEE-TTS-EEE-HHHHHHHHHHHHHHHH----SS-THHHHHHHHHHHHHHHHHHHHHHHHTT---THHHHHHHHHHHHH-TT--HHHHH-